Protein AF-A0A645IJP4-F1 (afdb_monomer_lite)

InterPro domains:
  IPR036388 Winged helix-like DNA-binding domain superfamily [G3DSA:1.10.10.10] (1-84)
  IPR036390 Winged helix DNA-binding domain superfamily [SSF46785] (2-80)

Organism: NCBI:txid1076179

Structure (mmCIF, N/CA/C/O backbone):
data_AF-A0A645IJP4-F1
#
_entry.id   AF-A0A645IJP4-F1
#
loop_
_atom_site.group_PDB
_atom_site.id
_atom_site.type_symbol
_atom_site.label_atom_id
_atom_site.label_alt_id
_atom_site.label_comp_id
_atom_site.label_asym_id
_atom_site.label_entity_id
_atom_site.label_seq_id
_atom_site.pdbx_PDB_ins_code
_atom_site.Cartn_x
_atom_site.Cartn_y
_atom_site.Cartn_z
_atom_site.occupancy
_atom_site.B_iso_or_equiv
_atom_site.auth_seq_id
_atom_site.auth_comp_id
_atom_site.auth_asym_id
_atom_site.auth_atom_id
_atom_site.pdbx_PDB_model_num
ATOM 1 N N . MET A 1 1 ? 12.445 -8.221 4.831 1.00 55.25 1 MET A N 1
ATOM 2 C CA . MET A 1 1 ? 13.085 -8.141 3.498 1.00 55.25 1 MET A CA 1
ATOM 3 C C . MET A 1 1 ? 12.291 -9.009 2.529 1.00 55.25 1 MET A C 1
ATOM 5 O O . MET A 1 1 ? 12.096 -10.179 2.829 1.00 55.25 1 MET A O 1
ATOM 9 N N . VAL A 1 2 ? 11.761 -8.441 1.440 1.00 72.56 2 VAL A N 1
ATOM 10 C CA . VAL A 1 2 ? 11.029 -9.207 0.410 1.00 72.56 2 VAL A CA 1
ATOM 11 C C . VAL A 1 2 ? 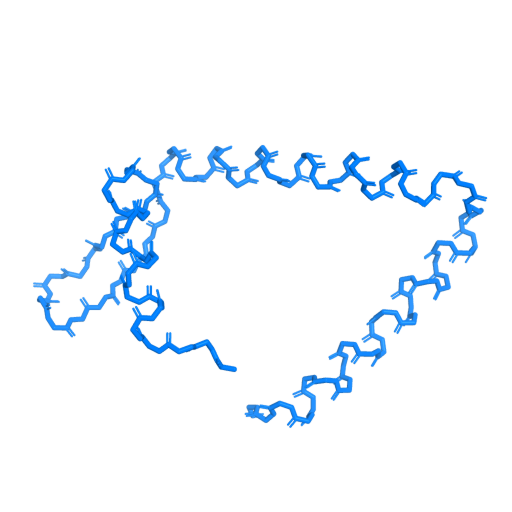12.040 -9.914 -0.493 1.00 72.56 2 VAL A C 1
ATOM 13 O O . VAL A 1 2 ? 13.097 -9.354 -0.787 1.00 72.56 2 VAL A O 1
ATOM 16 N N . ASP A 1 3 ? 11.735 -11.140 -0.915 1.00 90.12 3 ASP A N 1
ATOM 17 C CA . ASP A 1 3 ? 12.608 -11.912 -1.798 1.00 90.12 3 ASP A CA 1
ATOM 18 C C . ASP A 1 3 ? 12.906 -11.164 -3.112 1.00 90.12 3 ASP A C 1
ATOM 20 O O . ASP A 1 3 ? 12.019 -10.586 -3.747 1.00 90.12 3 ASP A O 1
ATOM 24 N N . LYS A 1 4 ? 14.174 -11.185 -3.539 1.00 84.62 4 LYS A N 1
ATOM 25 C CA . LYS A 1 4 ? 14.645 -10.429 -4.709 1.00 84.62 4 LYS A CA 1
ATOM 26 C C . LYS A 1 4 ? 13.967 -10.876 -6.005 1.00 84.62 4 LYS A C 1
ATOM 28 O O . LYS A 1 4 ? 13.712 -10.036 -6.871 1.00 84.62 4 LYS A O 1
ATOM 33 N N . SER A 1 5 ? 13.682 -12.170 -6.158 1.00 88.00 5 SER A N 1
ATOM 34 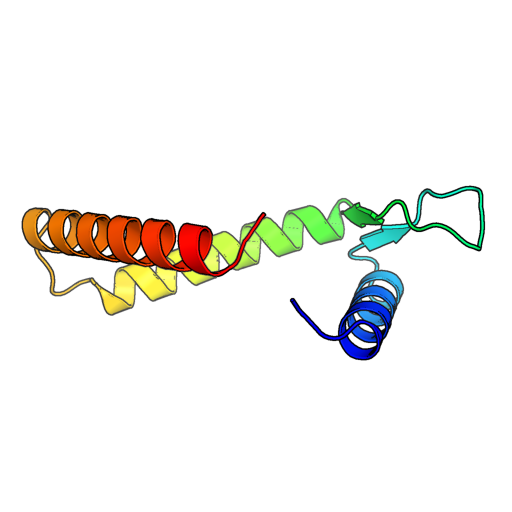C CA . SER A 1 5 ? 13.022 -12.692 -7.358 1.00 88.00 5 SER A CA 1
ATOM 35 C C . SER A 1 5 ? 11.569 -12.226 -7.429 1.00 88.00 5 SER A C 1
ATOM 37 O O . SER A 1 5 ? 11.115 -11.802 -8.493 1.00 88.00 5 SER A O 1
ATOM 39 N N . ILE A 1 6 ? 10.879 -12.193 -6.282 1.00 90.69 6 ILE A N 1
ATOM 40 C CA . ILE A 1 6 ? 9.519 -11.659 -6.170 1.00 90.69 6 ILE A CA 1
ATOM 41 C C . ILE A 1 6 ? 9.516 -10.173 -6.517 1.00 90.69 6 ILE A C 1
ATOM 43 O O . ILE A 1 6 ? 8.774 -9.772 -7.407 1.00 90.69 6 ILE A O 1
ATOM 47 N N . THR A 1 7 ? 10.389 -9.380 -5.892 1.00 90.62 7 THR A N 1
ATOM 48 C CA . THR A 1 7 ? 10.499 -7.939 -6.162 1.00 90.62 7 THR A CA 1
ATOM 49 C C . THR A 1 7 ? 10.767 -7.660 -7.640 1.00 90.62 7 THR A C 1
ATOM 51 O O . THR A 1 7 ? 10.098 -6.822 -8.232 1.00 90.62 7 THR A O 1
ATOM 54 N N . THR A 1 8 ? 11.695 -8.393 -8.264 1.00 90.12 8 THR A N 1
ATOM 55 C CA . THR A 1 8 ? 12.029 -8.211 -9.689 1.00 90.12 8 THR A CA 1
ATOM 56 C C . THR A 1 8 ? 10.830 -8.499 -10.589 1.00 90.12 8 THR A C 1
ATOM 58 O O . THR A 1 8 ? 10.546 -7.725 -11.499 1.00 90.12 8 THR A O 1
ATOM 61 N N . ARG A 1 9 ? 10.098 -9.587 -10.320 1.00 92.56 9 ARG A N 1
ATOM 62 C CA . ARG A 1 9 ? 8.897 -9.942 -11.083 1.00 92.56 9 ARG A CA 1
ATOM 63 C C . ARG A 1 9 ? 7.795 -8.899 -10.910 1.00 92.56 9 ARG A C 1
ATOM 65 O O . ARG A 1 9 ? 7.217 -8.483 -11.904 1.00 92.56 9 ARG A O 1
ATOM 72 N N . THR A 1 10 ? 7.539 -8.457 -9.679 1.00 94.62 10 THR A N 1
ATOM 73 C CA . THR A 1 10 ? 6.525 -7.433 -9.392 1.00 94.62 10 THR A CA 1
ATOM 74 C C . THR A 1 10 ? 6.863 -6.112 -10.075 1.00 94.62 10 THR A C 1
ATOM 76 O O . THR A 1 10 ? 5.999 -5.526 -10.716 1.00 94.62 10 THR A O 1
ATOM 79 N N . VAL A 1 11 ? 8.120 -5.666 -10.004 1.00 92.88 11 VAL A N 1
ATOM 80 C CA . VAL A 1 11 ? 8.578 -4.459 -10.710 1.00 92.88 11 VAL A CA 1
ATOM 81 C C . VAL A 1 11 ? 8.408 -4.606 -12.221 1.00 92.88 11 VAL A C 1
ATOM 83 O O . VAL A 1 11 ? 7.922 -3.675 -12.851 1.00 92.88 11 VAL A O 1
ATOM 86 N N . GLY A 1 12 ? 8.748 -5.765 -12.794 1.00 93.06 12 GLY A N 1
ATOM 87 C CA . GLY A 1 12 ? 8.514 -6.048 -14.213 1.00 93.06 12 GLY A CA 1
ATOM 88 C C . GLY A 1 12 ? 7.045 -5.873 -14.596 1.00 93.06 12 GLY A C 1
ATOM 89 O O . GLY A 1 12 ? 6.740 -5.112 -15.503 1.00 93.06 12 GLY A O 1
ATOM 90 N N . THR A 1 13 ? 6.130 -6.466 -13.827 1.00 96.56 13 THR A N 1
ATOM 91 C CA . THR A 1 13 ? 4.685 -6.302 -14.043 1.00 96.56 13 THR A CA 1
ATOM 92 C C . THR A 1 13 ? 4.236 -4.844 -13.936 1.00 96.56 13 THR A C 1
ATOM 94 O O . THR A 1 13 ? 3.458 -4.390 -14.767 1.00 96.56 13 THR A O 1
ATOM 97 N N . LEU A 1 14 ? 4.730 -4.086 -12.953 1.00 96.69 14 LEU A N 1
ATOM 98 C CA . LEU A 1 14 ? 4.378 -2.669 -12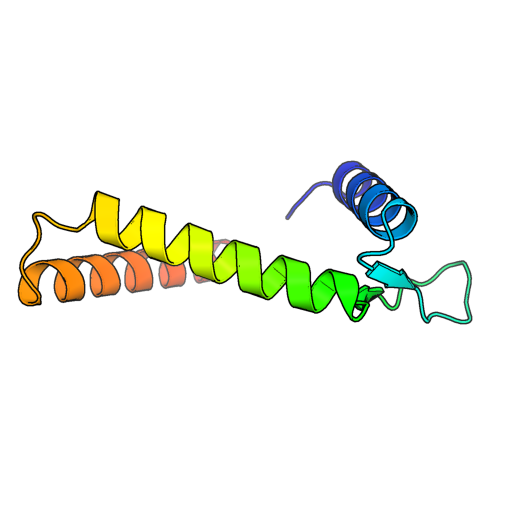.798 1.00 96.69 14 LEU A CA 1
ATOM 99 C C . LEU A 1 14 ? 4.891 -1.802 -13.958 1.00 96.69 14 LEU A C 1
ATOM 101 O O . LEU A 1 14 ? 4.236 -0.824 -14.320 1.00 96.69 14 LEU A O 1
ATOM 105 N N . ILE A 1 15 ? 6.033 -2.166 -14.547 1.00 95.12 15 ILE A N 1
ATOM 106 C CA . ILE A 1 15 ? 6.556 -1.532 -15.763 1.00 95.12 15 ILE A CA 1
ATOM 107 C C . ILE A 1 15 ? 5.694 -1.902 -16.973 1.00 95.12 15 ILE A C 1
ATOM 109 O O . ILE A 1 15 ? 5.291 -1.014 -17.720 1.00 95.12 15 ILE A O 1
ATOM 113 N N . ASP A 1 16 ? 5.362 -3.184 -17.141 1.00 96.62 16 ASP A N 1
ATOM 114 C CA . ASP A 1 16 ? 4.526 -3.670 -18.248 1.00 96.62 16 ASP A CA 1
ATOM 115 C C . ASP A 1 16 ? 3.117 -3.053 -18.222 1.00 96.62 16 ASP A C 1
ATOM 117 O O . ASP A 1 16 ? 2.518 -2.813 -19.269 1.00 96.62 16 ASP A O 1
ATOM 121 N N . MET A 1 17 ? 2.599 -2.758 -17.027 1.00 97.06 17 MET A N 1
ATOM 122 C CA . MET A 1 17 ? 1.326 -2.062 -16.816 1.00 97.06 17 MET A CA 1
ATOM 123 C C . MET A 1 17 ? 1.412 -0.540 -16.999 1.00 97.06 17 MET A C 1
ATOM 125 O O . MET A 1 17 ? 0.390 0.126 -16.900 1.00 97.06 17 MET A O 1
ATOM 129 N N . GLY A 1 18 ? 2.599 0.031 -17.224 1.00 97.25 18 GLY A N 1
ATOM 130 C CA . GLY A 1 18 ? 2.776 1.475 -17.403 1.00 97.25 18 GLY A CA 1
ATOM 131 C C . GLY A 1 18 ? 2.703 2.305 -16.117 1.00 97.25 18 GLY A C 1
ATOM 132 O O . GLY A 1 18 ? 2.754 3.531 -16.189 1.00 97.25 18 GLY A O 1
ATOM 133 N N . LEU A 1 19 ? 2.640 1.674 -14.941 1.00 97.81 19 LEU A N 1
ATOM 134 C CA . LEU A 1 19 ? 2.527 2.352 -13.640 1.00 97.81 19 LEU A CA 1
ATOM 135 C C . LEU A 1 19 ? 3.883 2.838 -13.111 1.00 97.81 19 LEU A C 1
ATOM 137 O O . LEU A 1 19 ? 3.967 3.810 -12.364 1.00 97.81 19 LEU A O 1
ATOM 141 N N . VAL A 1 20 ? 4.962 2.160 -13.499 1.00 97.31 20 VAL A N 1
ATOM 142 C CA . VAL A 1 20 ? 6.338 2.464 -13.088 1.00 97.31 20 VAL A CA 1
ATOM 143 C C . VAL A 1 20 ? 7.226 2.546 -14.324 1.00 97.31 20 VAL A C 1
ATOM 145 O O . VAL A 1 20 ? 7.050 1.790 -15.275 1.00 97.31 20 VAL A O 1
ATOM 148 N N . ARG A 1 21 ? 8.234 3.421 -14.309 1.00 95.06 21 ARG A N 1
ATOM 149 C CA . ARG A 1 21 ? 9.304 3.435 -15.318 1.00 95.06 21 ARG A CA 1
ATOM 150 C C . ARG A 1 21 ? 10.680 3.334 -14.670 1.00 95.06 21 ARG A C 1
ATOM 152 O O . ARG A 1 21 ? 10.903 3.861 -13.583 1.00 95.06 21 ARG A O 1
ATOM 159 N N . ASN A 1 22 ? 11.611 2.668 -15.354 1.00 93.25 22 ASN A N 1
ATOM 160 C CA . ASN A 1 22 ? 13.025 2.684 -14.987 1.00 93.25 22 ASN A CA 1
ATOM 161 C C . ASN A 1 22 ? 13.731 3.821 -15.737 1.00 93.25 22 ASN A C 1
ATOM 163 O O . ASN A 1 22 ? 13.856 3.768 -16.957 1.00 93.25 22 ASN A O 1
ATOM 167 N N . GLU A 1 23 ? 14.212 4.826 -15.014 1.00 93.50 23 GLU A N 1
ATOM 168 C CA . GLU A 1 23 ? 14.966 5.957 -15.570 1.00 93.50 23 GLU A CA 1
ATOM 169 C C . GLU A 1 23 ? 16.477 5.711 -15.619 1.00 93.50 23 GLU A C 1
ATOM 171 O O . GLU A 1 23 ? 17.243 6.584 -16.028 1.00 93.50 23 GLU A O 1
ATOM 176 N N . SER A 1 24 ? 16.948 4.536 -15.192 1.00 91.50 24 SER A N 1
ATOM 177 C CA . SER A 1 24 ? 18.376 4.252 -15.235 1.00 91.50 24 SER A CA 1
ATOM 178 C C . SER A 1 24 ? 18.870 4.121 -16.673 1.00 91.50 24 SER A C 1
ATOM 180 O O . SER A 1 24 ? 18.383 3.296 -17.441 1.00 91.50 24 SER A O 1
ATOM 182 N N . ALA A 1 25 ? 19.906 4.887 -17.011 1.00 85.94 25 ALA A N 1
ATOM 183 C CA . ALA A 1 25 ? 20.643 4.716 -18.261 1.00 85.94 25 ALA A CA 1
ATOM 184 C C . ALA A 1 25 ? 21.535 3.454 -18.260 1.00 85.94 25 ALA A C 1
ATOM 186 O O . ALA A 1 25 ? 21.993 3.022 -19.316 1.00 85.94 25 ALA A O 1
ATOM 187 N N . ASP A 1 26 ? 21.801 2.867 -17.086 1.00 87.88 26 ASP A N 1
ATOM 188 C CA . ASP A 1 26 ? 22.574 1.633 -16.932 1.00 87.88 26 ASP A CA 1
ATOM 189 C C . ASP A 1 26 ? 21.623 0.438 -16.796 1.00 87.88 26 ASP A C 1
ATOM 191 O O . ASP A 1 26 ? 20.909 0.308 -15.805 1.00 87.88 26 ASP A O 1
ATOM 195 N N . ALA A 1 27 ? 21.672 -0.485 -17.758 1.00 74.25 27 ALA A N 1
ATOM 196 C CA . ALA A 1 27 ? 20.844 -1.692 -17.776 1.00 74.25 27 ALA A CA 1
ATOM 197 C C . ALA A 1 27 ? 21.053 -2.625 -16.562 1.00 74.25 27 ALA A C 1
ATOM 199 O O . ALA A 1 27 ? 20.255 -3.534 -16.337 1.00 74.25 27 ALA A O 1
ATOM 200 N N . ARG A 1 28 ? 22.123 -2.441 -15.777 1.00 79.94 28 ARG A N 1
ATOM 201 C CA . ARG A 1 28 ? 22.393 -3.204 -14.546 1.00 79.94 28 ARG A CA 1
ATOM 202 C C . ARG A 1 28 ? 21.869 -2.523 -13.284 1.00 79.94 28 ARG A C 1
ATOM 204 O O . ARG A 1 28 ? 22.033 -3.073 -12.194 1.00 79.94 28 ARG A O 1
ATOM 211 N N . ARG A 1 29 ? 21.271 -1.337 -13.405 1.00 84.81 29 ARG A N 1
ATOM 212 C CA . ARG A 1 29 ? 20.751 -0.549 -12.289 1.00 84.81 29 ARG A CA 1
ATOM 213 C C . ARG A 1 29 ? 19.279 -0.215 -12.514 1.00 84.81 29 ARG A C 1
ATOM 215 O O . ARG A 1 29 ? 18.800 -0.085 -13.635 1.00 84.81 29 ARG A O 1
ATOM 222 N N . TYR A 1 30 ? 18.562 -0.078 -11.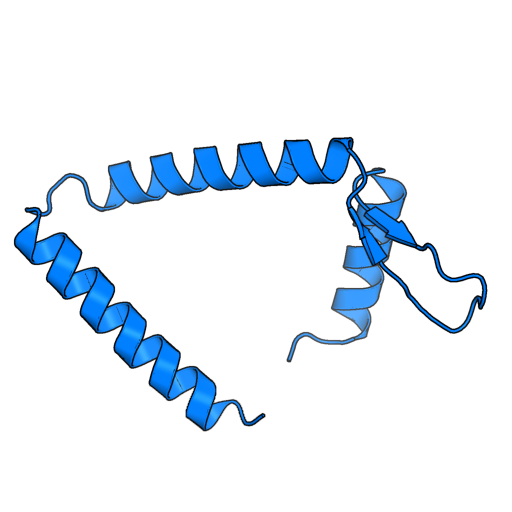408 1.00 85.00 30 TYR A N 1
ATOM 223 C CA . TYR A 1 30 ? 17.182 0.382 -11.406 1.00 85.00 30 TYR A CA 1
ATOM 224 C C . TYR A 1 30 ? 17.116 1.756 -10.747 1.00 85.00 30 TYR A C 1
ATOM 226 O O . TYR A 1 30 ? 17.663 1.951 -9.663 1.00 85.00 30 TYR A O 1
ATOM 234 N N . SER A 1 31 ? 16.437 2.685 -11.410 1.00 92.62 31 SER A N 1
ATOM 235 C CA . SER A 1 31 ? 15.971 3.955 -10.859 1.00 92.62 31 SER A CA 1
ATOM 236 C C . SER A 1 31 ? 14.481 4.029 -11.155 1.00 92.62 31 SER A C 1
ATOM 238 O O . SER A 1 31 ? 14.079 4.472 -12.227 1.00 92.62 31 SER A O 1
ATOM 240 N N . LEU A 1 32 ? 13.678 3.457 -10.262 1.00 93.88 32 LEU A N 1
ATOM 241 C CA . LEU A 1 32 ? 12.242 3.301 -10.468 1.00 93.88 32 LEU A CA 1
ATOM 242 C C . LEU A 1 32 ? 11.518 4.567 -10.023 1.00 93.88 32 LEU A C 1
ATOM 244 O O . LEU A 1 32 ? 11.716 5.017 -8.895 1.00 93.88 32 LEU A O 1
ATOM 248 N N . VAL A 1 33 ? 10.661 5.097 -10.886 1.00 96.50 33 VAL A N 1
ATOM 249 C CA . VAL A 1 33 ? 9.753 6.202 -10.560 1.00 96.50 33 VAL A CA 1
ATOM 250 C C . VAL A 1 33 ? 8.342 5.854 -11.013 1.00 96.50 33 VAL A C 1
ATOM 252 O O . VAL A 1 33 ? 8.165 5.100 -11.977 1.00 96.50 33 VAL A O 1
ATOM 255 N N . LEU A 1 34 ? 7.342 6.396 -10.322 1.00 97.62 34 LEU A N 1
ATOM 256 C CA . LEU A 1 34 ? 5.956 6.294 -10.764 1.00 97.62 34 LEU A CA 1
ATOM 257 C C . LEU A 1 34 ? 5.765 7.109 -12.045 1.00 97.62 34 LEU A C 1
ATOM 259 O O . LEU A 1 34 ? 6.433 8.119 -12.288 1.00 97.62 34 LEU A O 1
ATOM 263 N N . THR A 1 35 ? 4.884 6.623 -12.906 1.00 97.81 35 THR A N 1
ATOM 264 C CA . THR A 1 35 ? 4.336 7.428 -13.997 1.00 97.81 35 THR A CA 1
ATOM 265 C C . THR A 1 35 ? 3.138 8.220 -13.472 1.00 97.81 35 THR A C 1
ATOM 267 O O . THR A 1 35 ? 2.648 7.945 -12.381 1.00 97.81 35 THR A O 1
ATOM 270 N N . GLY A 1 36 ? 2.595 9.148 -14.267 1.00 97.62 36 GLY A N 1
ATOM 271 C CA . GLY A 1 36 ? 1.348 9.822 -13.882 1.00 97.62 36 GLY A CA 1
ATOM 272 C C . GLY A 1 36 ? 0.170 8.853 -13.695 1.00 97.62 36 GLY A C 1
ATOM 273 O O . GLY A 1 36 ? -0.710 9.104 -12.881 1.00 97.62 36 GLY A O 1
ATOM 274 N N . GLU A 1 37 ? 0.158 7.718 -14.404 1.00 97.12 37 GLU A N 1
ATOM 275 C CA . GLU A 1 37 ? -0.830 6.658 -14.170 1.00 97.12 37 GLU A CA 1
ATOM 276 C C . GLU A 1 37 ? -0.565 5.920 -12.851 1.00 97.12 37 GLU A C 1
ATOM 278 O O . GLU A 1 37 ? -1.505 5.606 -12.123 1.00 97.12 37 GLU A O 1
ATOM 283 N N . GLY A 1 38 ? 0.709 5.697 -12.518 1.00 97.88 38 GLY A N 1
ATOM 284 C CA . GLY A 1 38 ? 1.132 5.159 -11.228 1.00 97.88 38 GLY A CA 1
ATOM 285 C C . GLY A 1 38 ? 0.709 6.034 -10.051 1.00 97.88 38 GLY A C 1
ATOM 286 O O . GLY A 1 38 ? 0.151 5.510 -9.093 1.00 97.88 38 GLY A O 1
ATOM 287 N N . ASP A 1 39 ? 0.914 7.347 -10.142 1.00 98.06 39 ASP A N 1
ATOM 288 C CA . ASP A 1 39 ? 0.504 8.298 -9.101 1.00 98.06 39 ASP A CA 1
ATOM 289 C C . ASP A 1 39 ? -1.020 8.280 -8.903 1.00 98.06 39 ASP A C 1
ATOM 291 O O . ASP A 1 39 ? -1.495 8.074 -7.788 1.00 98.06 39 ASP A O 1
ATOM 295 N N . ASN A 1 40 ? -1.798 8.350 -9.991 1.00 97.50 40 ASN A N 1
ATOM 296 C CA . ASN A 1 40 ? -3.261 8.244 -9.921 1.00 97.50 40 ASN A CA 1
ATOM 297 C C . ASN A 1 40 ? -3.727 6.902 -9.323 1.00 97.50 40 ASN A C 1
ATOM 299 O O . ASN A 1 40 ? -4.757 6.825 -8.652 1.00 97.50 40 ASN A O 1
ATOM 303 N N . ALA A 1 41 ? -3.006 5.810 -9.599 1.00 96.88 41 ALA A N 1
ATOM 304 C CA . ALA A 1 41 ? -3.315 4.510 -9.018 1.00 96.88 41 ALA A CA 1
ATOM 305 C C . ALA A 1 41 ? -3.054 4.494 -7.505 1.00 96.88 41 ALA A C 1
ATOM 307 O O . ALA A 1 41 ? -3.854 3.917 -6.771 1.00 96.88 41 ALA A O 1
ATOM 308 N N . VAL A 1 42 ? -1.979 5.137 -7.038 1.00 96.75 42 VAL A N 1
ATOM 309 C CA . VAL A 1 42 ? -1.683 5.289 -5.606 1.00 96.75 42 VAL A CA 1
ATOM 310 C C . VAL A 1 42 ? -2.783 6.081 -4.910 1.00 96.75 42 VAL A C 1
ATOM 312 O O . VAL A 1 42 ? -3.307 5.589 -3.915 1.00 96.75 42 VAL A O 1
ATOM 315 N N . GLU A 1 43 ? -3.203 7.221 -5.462 1.00 96.44 43 GLU A N 1
ATOM 316 C CA . GLU A 1 43 ? -4.289 8.031 -4.887 1.00 96.44 43 GLU A CA 1
ATOM 317 C C . GLU A 1 43 ? -5.564 7.199 -4.687 1.00 96.44 43 GLU A C 1
ATOM 319 O O . GLU A 1 43 ? -6.112 7.131 -3.588 1.00 96.44 43 GLU A O 1
ATOM 324 N N . ARG A 1 44 ? -5.984 6.450 -5.713 1.00 96.19 44 ARG A N 1
ATOM 325 C CA . ARG A 1 44 ? -7.168 5.578 -5.624 1.00 96.19 44 ARG A CA 1
ATOM 326 C C . ARG A 1 44 ? -7.015 4.457 -4.601 1.00 96.19 44 ARG A C 1
ATOM 328 O O . ARG A 1 44 ? -7.999 4.051 -3.980 1.00 96.19 44 ARG A O 1
ATOM 335 N N . ILE A 1 45 ? -5.807 3.907 -4.463 1.00 96.19 45 ILE A N 1
ATOM 336 C CA . ILE A 1 45 ? -5.513 2.893 -3.448 1.00 96.19 45 ILE A CA 1
ATOM 337 C C . ILE A 1 45 ? -5.651 3.512 -2.060 1.00 96.19 45 ILE A C 1
ATOM 339 O O . ILE A 1 45 ? -6.299 2.906 -1.214 1.00 96.19 45 ILE A O 1
ATOM 343 N N . GLU A 1 46 ? -5.085 4.695 -1.828 1.00 94.88 46 GLU A N 1
ATOM 344 C CA . GLU A 1 46 ? -5.154 5.392 -0.541 1.00 94.88 46 GLU A CA 1
ATOM 345 C C . GLU A 1 46 ? -6.594 5.746 -0.158 1.00 94.88 46 GLU A C 1
ATOM 347 O O . GLU A 1 46 ? -7.002 5.458 0.967 1.00 94.88 46 GLU A O 1
ATOM 352 N N . GLU A 1 47 ? -7.387 6.263 -1.099 1.00 95.44 47 GLU A N 1
ATOM 353 C CA . GLU A 1 47 ? -8.818 6.533 -0.907 1.00 95.44 47 GLU A CA 1
ATOM 354 C C . GLU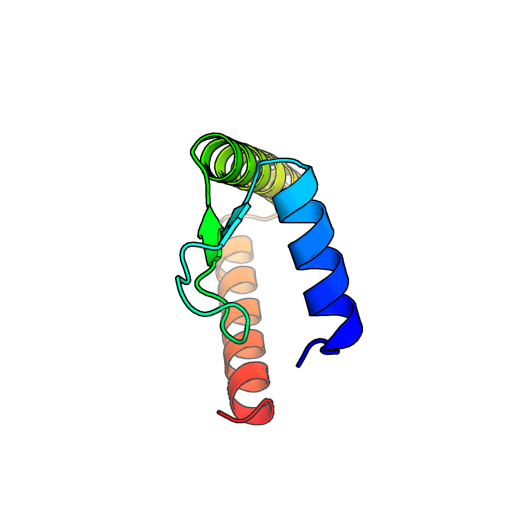 A 1 47 ? -9.577 5.261 -0.512 1.00 95.44 47 GLU A C 1
ATOM 356 O O . GLU A 1 47 ? -10.217 5.211 0.538 1.00 95.44 47 GLU A O 1
ATOM 361 N N . THR A 1 48 ? -9.430 4.190 -1.300 1.00 96.56 48 THR A N 1
ATOM 362 C CA . THR A 1 48 ? -10.095 2.903 -1.029 1.00 96.56 48 THR A CA 1
ATOM 363 C C . THR A 1 48 ? -9.667 2.335 0.325 1.00 96.56 48 THR A C 1
ATOM 365 O O . THR A 1 48 ? -10.468 1.760 1.061 1.00 96.56 48 THR A O 1
ATOM 368 N N . PHE A 1 49 ? -8.387 2.468 0.670 1.00 94.69 49 PHE A N 1
ATOM 369 C CA . PHE A 1 49 ? -7.867 1.971 1.935 1.00 94.69 49 PHE A CA 1
ATOM 370 C C . PHE A 1 49 ? -8.417 2.776 3.115 1.00 94.69 49 PHE A C 1
ATOM 372 O O . PHE A 1 49 ? -8.754 2.176 4.135 1.00 94.69 49 PHE A O 1
ATOM 379 N N . SER A 1 50 ? -8.555 4.098 2.969 1.00 91.75 50 SER A N 1
ATOM 380 C CA . SER A 1 50 ? -9.206 4.959 3.961 1.00 91.75 50 SER A CA 1
ATOM 381 C C . SER A 1 50 ? -10.646 4.520 4.200 1.00 91.75 50 SER A C 1
ATOM 383 O O . SER A 1 50 ? -11.012 4.272 5.343 1.00 91.75 50 SER A O 1
ATOM 385 N N . GLU A 1 51 ? -11.429 4.312 3.138 1.00 95.31 51 GLU A N 1
ATOM 386 C CA . GLU A 1 51 ? -12.820 3.851 3.251 1.00 95.31 51 GLU A CA 1
ATOM 387 C C . GLU A 1 51 ? -12.932 2.510 3.989 1.00 95.31 51 GLU A C 1
ATOM 389 O O . GLU A 1 51 ? -13.815 2.319 4.827 1.00 95.31 51 GLU A O 1
ATOM 394 N N . ILE A 1 52 ? -12.017 1.574 3.710 1.00 95.88 52 ILE A N 1
ATOM 395 C CA . ILE A 1 52 ? -11.969 0.279 4.398 1.00 95.88 52 ILE A CA 1
ATOM 396 C C . ILE A 1 52 ? -11.667 0.468 5.887 1.00 95.88 52 ILE A C 1
ATOM 398 O O . ILE A 1 52 ? -12.326 -0.153 6.721 1.00 95.88 52 ILE A O 1
ATOM 402 N N . TRP A 1 53 ? -10.682 1.296 6.242 1.00 92.62 53 TRP A N 1
ATOM 403 C CA . TRP A 1 53 ? -10.349 1.548 7.645 1.00 92.62 53 TRP A CA 1
ATOM 404 C C . TRP A 1 53 ? -11.473 2.255 8.391 1.00 92.62 53 TRP A C 1
ATOM 406 O O . TRP A 1 53 ? -11.794 1.844 9.505 1.00 92.62 53 TRP A O 1
ATOM 416 N N . ASP A 1 54 ? -12.109 3.242 7.768 1.00 91.56 54 ASP A N 1
ATOM 417 C CA . ASP A 1 54 ? -13.255 3.947 8.339 1.00 91.56 54 ASP A CA 1
ATOM 418 C C . ASP A 1 54 ? -14.409 2.976 8.605 1.00 91.56 54 ASP A C 1
ATOM 420 O O . ASP A 1 54 ? -15.002 2.994 9.682 1.00 91.56 54 ASP A O 1
ATOM 424 N N . ALA A 1 55 ? -14.680 2.060 7.671 1.00 95.06 55 ALA A N 1
ATOM 425 C CA . ALA A 1 55 ? -15.691 1.022 7.846 1.00 95.06 55 ALA A CA 1
ATOM 426 C C . ALA A 1 55 ? -15.327 0.006 8.942 1.00 95.06 55 ALA A C 1
ATOM 428 O O . ALA A 1 55 ? -16.207 -0.448 9.668 1.00 95.06 55 ALA A O 1
ATOM 429 N N . LEU A 1 56 ? -14.051 -0.363 9.076 1.00 94.50 56 LEU A N 1
ATOM 430 C CA . LEU A 1 56 ? -13.590 -1.313 10.096 1.00 94.50 56 LEU A CA 1
ATOM 431 C C . LEU A 1 56 ? -13.577 -0.721 11.510 1.00 94.50 56 LEU A C 1
ATOM 433 O O . LEU A 1 56 ? -13.671 -1.471 12.481 1.00 94.50 56 LEU A O 1
ATOM 437 N N . LEU A 1 57 ? -13.419 0.596 11.633 1.00 94.31 57 LEU A N 1
ATOM 438 C CA . LEU A 1 57 ? -13.265 1.298 12.909 1.00 94.31 57 LEU A CA 1
ATOM 439 C C . LEU A 1 57 ? -14.491 2.149 13.276 1.00 94.31 57 LEU A C 1
ATOM 441 O O . LEU A 1 57 ? -14.430 2.907 14.245 1.00 94.31 57 LEU A O 1
ATOM 445 N N . CYS A 1 58 ? -15.593 2.028 12.530 1.00 94.75 58 CYS A N 1
ATOM 446 C CA . CYS A 1 58 ? -16.780 2.874 12.681 1.00 94.75 58 CYS A CA 1
ATOM 447 C C . CYS A 1 58 ? -17.468 2.746 14.050 1.00 94.75 58 CYS A C 1
ATOM 449 O O . CYS A 1 58 ? -18.078 3.707 14.513 1.00 94.75 58 CYS A O 1
ATOM 451 N N . ASP A 1 59 ? -17.335 1.593 14.709 1.00 97.19 59 ASP A N 1
ATOM 452 C CA . ASP A 1 59 ? -17.908 1.337 16.035 1.00 97.19 59 ASP A CA 1
ATOM 453 C C . ASP A 1 59 ? -17.041 1.884 17.186 1.00 97.19 59 ASP A C 1
ATOM 455 O O . ASP A 1 59 ? -17.458 1.851 18.344 1.00 97.19 59 ASP A O 1
ATOM 459 N N . LEU A 1 60 ? -15.832 2.381 16.892 1.00 96.06 60 LEU A N 1
ATOM 460 C CA . LEU A 1 60 ? -14.929 2.949 17.889 1.00 96.06 60 LEU A CA 1
ATOM 461 C C . LEU A 1 60 ? -15.180 4.444 18.076 1.00 96.06 60 LEU A C 1
ATOM 463 O O . LEU A 1 60 ? -15.275 5.211 17.117 1.00 96.06 60 LEU A O 1
ATOM 467 N N . THR A 1 61 ? -15.170 4.884 19.328 1.00 96.25 61 THR A N 1
ATOM 468 C CA . THR A 1 61 ? -15.099 6.307 19.673 1.00 96.25 61 THR A CA 1
ATOM 469 C C . THR A 1 61 ? -13.756 6.915 19.255 1.00 96.25 61 THR A C 1
ATOM 471 O O . THR A 1 61 ? -12.751 6.219 19.103 1.00 96.25 61 THR A O 1
ATOM 474 N N . GLU A 1 62 ? -13.683 8.245 19.149 1.00 92.81 62 GLU A N 1
ATOM 475 C CA . GLU A 1 62 ? -12.423 8.942 18.840 1.00 92.81 62 GLU A CA 1
ATOM 476 C C . GLU A 1 62 ? -11.295 8.622 19.837 1.00 92.81 62 GLU A C 1
ATOM 478 O O . GLU A 1 62 ? -10.116 8.578 19.480 1.00 92.81 62 GLU A O 1
ATOM 483 N N . GLU A 1 63 ? -11.629 8.423 21.115 1.00 96.44 63 GLU A N 1
ATOM 484 C CA . GLU A 1 63 ? -10.655 8.047 22.141 1.00 96.44 63 GLU A CA 1
ATOM 485 C C . GLU A 1 63 ? -10.100 6.641 21.902 1.00 96.44 63 GLU A C 1
ATOM 487 O O . GLU A 1 63 ? -8.883 6.444 21.972 1.00 96.44 63 GLU A O 1
ATOM 492 N N . GLU A 1 64 ? -10.960 5.689 21.545 1.00 96.50 64 GLU A N 1
ATOM 493 C CA . GLU A 1 64 ? -10.568 4.319 21.212 1.00 96.50 64 GLU A CA 1
ATOM 494 C C . GLU A 1 64 ? -9.747 4.262 19.922 1.00 96.50 64 GLU A C 1
ATOM 496 O O . GLU A 1 64 ? -8.716 3.589 19.888 1.00 96.50 64 GLU A O 1
ATOM 501 N N . GLN A 1 65 ? -10.120 5.028 18.893 1.00 93.38 65 GLN A N 1
ATOM 502 C CA . GLN A 1 65 ? -9.333 5.140 17.662 1.00 93.38 65 GLN A CA 1
ATOM 503 C C . GLN A 1 65 ? -7.935 5.714 17.935 1.00 93.38 65 GLN A C 1
ATOM 505 O O . GLN A 1 65 ? -6.933 5.177 17.453 1.00 93.38 65 GLN A O 1
ATOM 510 N N . ARG A 1 66 ? -7.824 6.755 18.776 1.00 94.44 66 ARG A N 1
ATOM 511 C CA . ARG A 1 66 ? -6.524 7.304 19.208 1.00 94.44 66 ARG A CA 1
ATOM 512 C C . ARG A 1 66 ? -5.699 6.281 19.988 1.00 94.44 66 ARG A C 1
ATOM 514 O O . ARG A 1 66 ? -4.488 6.175 19.771 1.00 94.44 66 ARG A O 1
ATOM 521 N N . ALA A 1 67 ? -6.329 5.522 20.882 1.00 95.88 67 ALA A N 1
ATOM 522 C CA . ALA A 1 67 ? -5.662 4.471 21.643 1.00 95.88 67 ALA A CA 1
ATOM 523 C C . ALA A 1 67 ? -5.156 3.343 20.727 1.00 95.88 67 ALA A C 1
ATOM 525 O O . ALA A 1 67 ? -4.005 2.917 20.860 1.00 95.88 67 ALA A O 1
ATOM 526 N N . PHE A 1 68 ? -5.970 2.918 19.758 1.00 94.00 68 PHE A N 1
ATOM 527 C CA . PHE A 1 68 ? -5.607 1.928 18.747 1.00 94.00 68 PHE A CA 1
ATOM 528 C C . PHE A 1 68 ? -4.421 2.397 17.897 1.00 94.00 68 PHE A C 1
ATOM 530 O O . PHE A 1 68 ? -3.405 1.703 17.825 1.00 94.00 68 PHE A O 1
ATOM 537 N N . ALA A 1 69 ? -4.480 3.614 17.349 1.00 92.44 69 ALA A N 1
ATOM 538 C CA . ALA A 1 69 ? -3.383 4.197 16.577 1.00 92.44 69 ALA A CA 1
ATOM 539 C C . ALA A 1 69 ? -2.076 4.269 17.392 1.00 92.44 69 ALA A C 1
ATOM 541 O O . ALA A 1 69 ? -1.002 3.927 16.890 1.00 92.44 69 ALA A O 1
ATOM 542 N N . SER A 1 70 ? -2.161 4.643 18.674 1.00 96.25 70 SER A N 1
ATOM 543 C CA . SER A 1 70 ? -1.016 4.658 19.595 1.00 96.25 70 SER A CA 1
ATOM 544 C C . SER A 1 70 ? -0.420 3.261 19.809 1.00 96.25 70 SER A C 1
ATOM 546 O O . SER A 1 70 ? 0.804 3.097 19.801 1.00 96.25 70 SER A O 1
ATOM 548 N N . ALA A 1 71 ? -1.263 2.237 19.964 1.00 96.06 71 ALA A N 1
ATOM 549 C CA . ALA A 1 71 ? -0.816 0.853 20.090 1.00 96.06 71 ALA A CA 1
ATOM 550 C C . ALA A 1 71 ? -0.113 0.369 18.811 1.00 96.06 71 ALA A C 1
ATOM 552 O O . ALA A 1 71 ? 1.010 -0.137 18.889 1.00 96.06 71 ALA A O 1
ATOM 553 N N . CYS A 1 72 ? -0.706 0.604 17.636 1.00 93.81 72 CYS A N 1
ATOM 554 C CA . CYS A 1 72 ? -0.100 0.282 16.343 1.00 93.81 72 CYS A CA 1
ATOM 555 C C . CYS A 1 72 ? 1.258 0.971 16.154 1.00 93.81 72 CYS A C 1
ATOM 557 O O . CYS A 1 72 ? 2.213 0.328 15.718 1.00 93.81 72 CYS A O 1
ATOM 559 N N . ALA A 1 73 ? 1.380 2.247 16.531 1.00 94.44 73 ALA A N 1
ATOM 560 C CA . ALA A 1 73 ? 2.639 2.986 16.444 1.00 94.44 73 ALA A CA 1
ATOM 561 C C . ALA A 1 7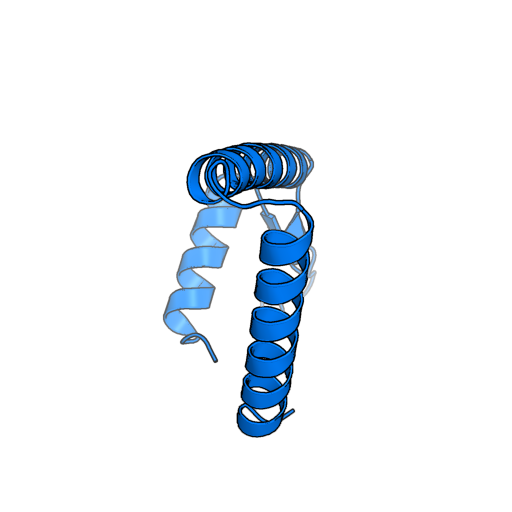3 ? 3.744 2.362 17.314 1.00 94.44 73 ALA A C 1
ATOM 563 O O . ALA A 1 73 ? 4.876 2.210 16.855 1.00 94.44 73 ALA A O 1
ATOM 564 N N . LYS A 1 74 ? 3.419 1.941 18.543 1.00 94.62 74 LYS A N 1
ATOM 565 C CA . LYS A 1 74 ? 4.369 1.263 19.444 1.00 94.62 74 LYS A CA 1
ATOM 566 C C . LYS A 1 74 ? 4.801 -0.100 18.905 1.00 94.62 74 LYS A C 1
ATOM 568 O O . LYS A 1 74 ? 5.986 -0.419 18.952 1.00 94.62 74 LYS A O 1
ATOM 573 N N . ILE A 1 75 ? 3.861 -0.881 18.368 1.00 94.19 75 ILE A N 1
ATOM 574 C CA . ILE A 1 75 ? 4.156 -2.174 17.734 1.00 94.19 75 ILE A CA 1
ATOM 575 C C . ILE A 1 75 ? 5.077 -1.964 16.528 1.00 94.19 75 ILE A C 1
ATOM 577 O O . ILE A 1 75 ? 6.103 -2.628 16.419 1.00 94.19 75 ILE A O 1
ATOM 581 N N . LYS A 1 76 ? 4.764 -0.990 15.663 1.00 91.62 76 LYS A N 1
ATOM 582 C CA . LYS A 1 76 ? 5.594 -0.637 14.503 1.00 91.62 76 LYS A CA 1
ATOM 583 C C . LYS A 1 76 ? 7.005 -0.215 14.916 1.00 91.62 76 LYS A C 1
ATOM 585 O O . LYS A 1 76 ? 7.964 -0.656 14.293 1.00 91.62 76 LYS A O 1
ATOM 590 N N . ALA A 1 77 ? 7.139 0.605 15.960 1.00 92.06 77 ALA A N 1
ATOM 591 C CA . ALA A 1 77 ? 8.443 1.014 16.477 1.00 92.06 77 ALA A CA 1
ATOM 592 C C . ALA A 1 77 ? 9.281 -0.197 16.914 1.00 92.06 77 ALA A C 1
ATOM 594 O O . ALA A 1 77 ? 10.425 -0.326 16.492 1.00 92.06 77 ALA A O 1
ATOM 595 N N . ARG A 1 78 ? 8.684 -1.135 17.662 1.00 92.25 78 ARG A N 1
ATOM 596 C CA . ARG A 1 78 ? 9.363 -2.371 18.080 1.00 92.25 78 ARG A CA 1
ATOM 597 C C . ARG A 1 78 ? 9.751 -3.272 16.915 1.00 92.25 78 ARG A C 1
ATOM 599 O O . ARG A 1 78 ? 10.886 -3.725 16.861 1.00 92.25 78 ARG A O 1
ATOM 606 N N . LEU A 1 79 ? 8.849 -3.479 15.957 1.00 88.69 79 LEU A N 1
ATOM 607 C CA . LEU A 1 79 ? 9.153 -4.269 14.762 1.00 88.69 79 LEU A CA 1
ATOM 608 C C . LEU A 1 79 ? 10.302 -3.657 13.951 1.00 88.69 79 LEU A C 1
ATOM 610 O O . LEU A 1 79 ? 11.115 -4.395 13.408 1.00 88.69 79 LEU A O 1
ATOM 614 N N . ASN A 1 80 ? 10.396 -2.327 13.886 1.00 85.94 80 ASN A N 1
ATOM 615 C CA . ASN A 1 80 ? 11.492 -1.647 13.197 1.00 85.94 80 ASN A CA 1
ATOM 616 C C . ASN A 1 80 ? 12.831 -1.774 13.941 1.00 85.94 80 ASN A C 1
ATOM 618 O O . ASN A 1 80 ? 13.860 -1.923 13.288 1.00 85.94 80 ASN A O 1
ATOM 622 N N . GLU A 1 81 ? 12.826 -1.736 15.278 1.00 83.06 81 GLU A N 1
ATOM 623 C CA . GLU A 1 81 ? 14.019 -1.993 16.101 1.00 83.06 81 GLU A CA 1
ATOM 624 C C . GLU A 1 81 ? 14.536 -3.429 15.909 1.00 83.06 81 GLU A C 1
ATOM 626 O O . GLU A 1 81 ? 15.738 -3.641 15.769 1.00 83.06 81 GLU A O 1
ATOM 631 N N . GLU A 1 82 ? 13.635 -4.415 15.856 1.00 73.06 82 GLU A N 1
ATOM 632 C CA . GLU A 1 82 ? 13.985 -5.827 15.645 1.00 73.06 82 GLU A CA 1
ATOM 633 C C . GLU A 1 82 ? 14.376 -6.143 14.194 1.00 73.06 82 GLU A C 1
ATOM 635 O O . GLU A 1 82 ? 15.195 -7.029 13.950 1.00 73.06 82 GLU A O 1
ATOM 640 N N . ALA A 1 83 ? 13.814 -5.420 13.220 1.00 65.38 83 ALA A N 1
ATOM 641 C CA . ALA A 1 83 ? 14.090 -5.622 11.799 1.00 65.38 83 ALA A CA 1
ATOM 642 C C . ALA A 1 83 ? 15.451 -5.074 11.337 1.00 65.38 83 ALA A C 1
ATOM 644 O O . ALA A 1 83 ? 15.827 -5.364 10.202 1.00 65.38 83 ALA A O 1
ATOM 645 N N . GLY A 1 84 ? 16.174 -4.331 12.184 1.00 49.25 84 GLY A N 1
ATOM 646 C CA . GLY A 1 84 ? 17.573 -3.953 11.978 1.00 49.25 84 GLY A CA 1
ATOM 647 C C . GLY A 1 84 ? 17.868 -3.279 10.635 1.00 49.25 84 GLY A C 1
ATOM 648 O O . GLY A 1 84 ? 18.356 -3.925 9.707 1.00 49.25 84 GLY A O 1
ATOM 649 N N . ASN A 1 85 ? 17.648 -1.965 10.574 1.00 45.00 85 ASN A N 1
ATOM 650 C CA . ASN A 1 85 ? 18.610 -1.076 9.917 1.00 45.00 85 ASN A CA 1
ATOM 651 C C . ASN A 1 85 ? 19.546 -0.525 10.991 1.00 45.00 85 ASN A C 1
ATOM 653 O O . ASN A 1 85 ? 19.009 -0.020 12.002 1.00 45.00 85 ASN A O 1
#

Secondary structure (DSSP, 8-state):
---HHHHHHHHHHHHHTTSEEE--SSTT---EEE-HHHHHHHHHHHHHHHHHHHHHSTTS-HHHHHHHHHHHHHHHHHHHHHT--

pLDDT: mean 91.04, std 9.96, range [45.0, 98.06]

Sequence (85 aa):
MVDKSITTRTVGTLIDMGLVRNESADARRYSLVLTGEGDNAVERIEETFSEIWDALLCDLTEEEQRAFASACAKIKARLNEEAGN

Foldseek 3Di:
DDDPVVVVVVVVVCVVVQQWDAPDPDPVDGDIDGDPVVVVVVVVVVVVVVVVVCVVCVPPDPVRVVVVVVVVVVVVVVVVVVVDD

Radius of gyration: 18.06 Å; chains: 1; bounding box: 40×22×40 Å